Protein AF-A0A2W4N8T4-F1 (afdb_monomer)

Radius of gyration: 16.28 Å; Cα contacts (8 Å, |Δi|>4): 155; chains: 1; bounding box: 36×33×47 Å

Foldseek 3Di:
DVLLVLLLVLFQLVLLLLLLLQLCLVVLHDDPSVLSSVLSSVLSVVLSVVVPDPDPPPPSVVVSLVSQLVSSCVGGVDDSVSSSVSSVVSVVLLVCLCVVWLPVVCVVVVPDPVNCVVDSVSVSVSSVSSCVSSVVSSVVSVVVSVVVVVVVVD

Sequence (154 aa):
MAGWLLTTLLLAIPENFLQLYVALSLQGATVPLRRLAGYASLAAVALKVLRLLPWKFGLHVPFHAALMVVLIRHLTRGPWTFCLIGALVGQLLVAIGEGLVAAPLLQVLRIPLSEALSSPWLNIAFGYVADTFLFLVAGYLWASQRHMKARAGR

Secondary structure (DSSP, 8-state):
-HHHHHHIIIIIHHHHHHHHHHHHHHTT----HHHHHHHHHHHHHHHHHHHHS-PPTTTHHHHHHHHHHHHHHHHH---HHHHHHHHHHHHHHHHHHIIIIIHHHHHHHT--HHHHHHSHHHHHHHHHHHHHHHHHHHHHHHHHHHHHHHHHT-

pLDDT: mean 92.26, std 6.15, range [54.62, 98.31]

Solvent-accessible surface area (backbone atoms only — not comparable to full-atom values): 8109 Å² total; per-residue (Å²): 112,68,52,58,55,48,36,36,66,71,31,36,22,57,52,37,32,49,30,51,50,40,25,32,49,77,70,71,51,87,72,61,65,71,61,48,48,53,52,11,43,51,50,26,53,49,48,53,55,47,65,72,46,98,62,67,91,69,57,51,54,62,54,43,41,54,48,41,20,54,53,44,28,72,73,65,73,53,59,68,69,60,22,43,51,21,29,51,50,27,53,50,48,50,53,48,16,40,60,70,44,30,50,55,48,32,61,76,70,68,50,55,69,71,57,37,71,70,36,42,66,48,37,34,52,43,46,51,57,11,43,49,54,48,53,52,53,42,51,50,52,51,53,53,52,52,55,52,55,65,58,76,77,109

Mean predicted aligned error: 3.85 Å

Structure (mmCIF, N/CA/C/O backbone):
data_AF-A0A2W4N8T4-F1
#
_entry.id   AF-A0A2W4N8T4-F1
#
loop_
_atom_site.group_PDB
_atom_site.id
_atom_site.type_symbol
_atom_site.label_atom_id
_atom_site.label_alt_id
_atom_site.label_comp_id
_atom_site.label_asym_id
_atom_site.label_entity_id
_atom_site.label_seq_id
_atom_site.pdbx_PDB_ins_code
_atom_site.Cartn_x
_atom_site.Cartn_y
_atom_site.Cartn_z
_atom_site.occupancy
_atom_site.B_iso_or_equiv
_atom_site.auth_seq_id
_atom_site.auth_comp_id
_atom_site.auth_asym_id
_atom_site.auth_atom_id
_atom_site.pdbx_PDB_model_num
ATOM 1 N N . MET A 1 1 ? 0.729 7.284 -22.113 1.00 66.19 1 MET A N 1
ATOM 2 C CA . MET A 1 1 ? -0.341 7.557 -21.119 1.00 66.19 1 MET A CA 1
ATOM 3 C C . MET A 1 1 ? -1.057 6.290 -20.645 1.00 66.19 1 MET A C 1
ATOM 5 O O . MET A 1 1 ? -1.214 6.141 -19.442 1.00 66.19 1 MET A O 1
ATOM 9 N N . ALA A 1 2 ? -1.425 5.345 -21.523 1.00 81.69 2 ALA A N 1
ATOM 10 C CA . ALA A 1 2 ? -2.133 4.113 -21.128 1.00 81.69 2 ALA A CA 1
ATOM 11 C C . ALA A 1 2 ? -1.417 3.276 -20.043 1.00 81.69 2 ALA A C 1
ATOM 13 O O . ALA A 1 2 ? -2.037 2.897 -19.054 1.00 81.69 2 ALA A O 1
ATOM 14 N N . GLY A 1 3 ? -0.098 3.069 -20.157 1.00 85.12 3 GLY A N 1
ATOM 15 C CA . GLY A 1 3 ? 0.677 2.334 -19.143 1.00 85.12 3 GLY A CA 1
ATOM 16 C C . GLY A 1 3 ? 0.678 2.985 -17.753 1.00 85.12 3 GLY A C 1
ATOM 17 O O . GLY A 1 3 ? 0.747 2.304 -16.733 1.00 85.12 3 GLY A O 1
ATOM 18 N N . TRP A 1 4 ? 0.532 4.310 -17.692 1.00 82.19 4 TRP A N 1
ATOM 19 C CA . TRP A 1 4 ? 0.462 5.037 -16.426 1.00 82.19 4 TRP A CA 1
ATOM 20 C C . TRP A 1 4 ? -0.847 4.741 -15.694 1.00 82.19 4 TRP A C 1
ATOM 22 O O . TRP A 1 4 ? -0.824 4.406 -14.515 1.00 82.19 4 TRP A O 1
ATOM 32 N N . LEU A 1 5 ? -1.975 4.783 -16.408 1.00 87.31 5 LEU A N 1
ATOM 33 C CA . LEU A 1 5 ? -3.279 4.407 -15.857 1.00 87.31 5 LEU A CA 1
ATOM 34 C C . LEU A 1 5 ? -3.289 2.942 -15.415 1.00 87.31 5 LEU A C 1
ATOM 36 O O . LEU A 1 5 ? -3.734 2.646 -14.310 1.00 87.31 5 LEU A O 1
ATOM 40 N N . LEU A 1 6 ? -2.729 2.051 -16.236 1.00 90.81 6 LEU A N 1
ATOM 41 C CA . LEU A 1 6 ? -2.648 0.622 -15.945 1.00 90.81 6 LEU A CA 1
ATOM 42 C C . LEU A 1 6 ? -1.896 0.347 -14.632 1.00 90.81 6 LEU A C 1
ATOM 44 O O . LEU A 1 6 ? -2.436 -0.298 -13.740 1.00 90.81 6 LEU A O 1
ATOM 48 N N . THR A 1 7 ? -0.682 0.887 -14.477 1.00 90.56 7 THR A N 1
ATOM 49 C CA . THR A 1 7 ? 0.113 0.702 -13.245 1.00 90.56 7 THR A CA 1
ATOM 50 C C . THR A 1 7 ? -0.534 1.348 -12.024 1.00 90.56 7 THR A C 1
ATOM 52 O O . THR A 1 7 ? -0.346 0.885 -10.905 1.00 90.56 7 THR A O 1
ATOM 55 N N . THR A 1 8 ? -1.296 2.428 -12.199 1.00 88.31 8 THR A N 1
ATOM 56 C CA . THR A 1 8 ? -2.042 3.019 -11.085 1.00 88.31 8 THR A CA 1
ATOM 57 C C . THR A 1 8 ? -3.164 2.089 -10.640 1.00 88.31 8 THR A C 1
ATOM 59 O O . THR A 1 8 ? -3.241 1.753 -9.463 1.00 88.31 8 THR A O 1
ATOM 62 N N . LEU A 1 9 ? -3.999 1.640 -11.577 1.00 91.00 9 LEU A N 1
ATOM 63 C CA . LEU A 1 9 ? -5.178 0.828 -11.277 1.00 91.00 9 LEU A CA 1
ATOM 64 C C . LEU A 1 9 ? -4.820 -0.571 -10.771 1.00 91.00 9 LEU A C 1
ATOM 66 O O . LEU A 1 9 ? -5.445 -1.051 -9.831 1.00 91.00 9 LEU A O 1
ATOM 70 N N . LEU A 1 10 ? -3.830 -1.212 -11.395 1.00 94.56 10 LEU A N 1
ATOM 71 C CA . LEU A 1 10 ? -3.505 -2.617 -11.147 1.00 94.56 10 LEU A CA 1
ATOM 72 C C . LEU A 1 10 ? -2.387 -2.831 -10.130 1.00 94.56 10 LEU A C 1
ATOM 74 O O . LEU A 1 10 ? -2.222 -3.950 -9.683 1.00 94.56 10 LEU A O 1
ATOM 78 N N . LEU A 1 11 ? -1.624 -1.804 -9.756 1.00 94.56 11 LEU A N 1
ATOM 79 C CA . LEU A 1 11 ? -0.559 -1.956 -8.761 1.00 94.56 11 LEU A CA 1
ATOM 80 C C . LEU A 1 11 ? -0.704 -0.940 -7.633 1.00 94.56 11 LEU A C 1
ATOM 82 O O . LEU A 1 11 ? -0.922 -1.316 -6.487 1.00 94.56 11 LEU A O 1
ATOM 86 N N . ALA A 1 12 ? -0.685 0.356 -7.954 1.00 94.88 12 ALA A N 1
ATOM 87 C CA . ALA A 1 12 ? -0.650 1.378 -6.912 1.00 94.88 12 ALA A CA 1
ATOM 88 C C . ALA A 1 12 ? -1.900 1.360 -6.014 1.00 94.88 12 ALA A C 1
ATOM 90 O O . ALA A 1 12 ? -1.771 1.536 -4.807 1.00 94.88 12 ALA A O 1
ATOM 91 N N . ILE A 1 13 ? -3.103 1.151 -6.565 1.00 96.62 13 ILE A N 1
ATOM 92 C CA . ILE A 1 13 ? -4.329 1.064 -5.752 1.00 96.62 13 ILE A CA 1
ATOM 93 C C . ILE A 1 13 ? -4.309 -0.171 -4.830 1.00 96.62 13 ILE A C 1
ATOM 95 O O . ILE A 1 13 ? -4.497 0.025 -3.626 1.00 96.62 13 ILE A O 1
ATOM 99 N N . PRO A 1 14 ? -4.080 -1.407 -5.325 1.00 96.50 14 PRO A N 1
ATOM 100 C CA . PRO A 1 14 ? -3.926 -2.585 -4.466 1.00 96.50 14 PRO A CA 1
ATOM 101 C C . PRO A 1 14 ? -2.870 -2.424 -3.368 1.00 96.50 14 PRO A C 1
ATOM 103 O O . PRO A 1 14 ? -3.166 -2.681 -2.201 1.00 96.50 14 PRO A O 1
ATOM 106 N N . GLU A 1 15 ? -1.682 -1.930 -3.709 1.00 96.38 15 GLU A N 1
ATOM 107 C CA . GLU A 1 15 ? -0.583 -1.738 -2.759 1.00 96.38 15 GLU A CA 1
ATOM 108 C C . GLU A 1 15 ? -0.978 -0.747 -1.649 1.00 96.38 15 GLU A C 1
ATOM 110 O O . GLU A 1 15 ? -0.884 -1.047 -0.456 1.00 96.38 15 GLU A O 1
ATOM 115 N N . ASN A 1 16 ? -1.535 0.412 -2.022 1.00 97.31 16 ASN A N 1
ATOM 116 C CA . ASN A 1 16 ? -2.018 1.409 -1.061 1.00 97.31 16 ASN A CA 1
ATOM 117 C C . ASN A 1 16 ? -3.161 0.878 -0.189 1.00 97.31 16 ASN A C 1
ATOM 119 O O . ASN A 1 16 ? -3.260 1.219 0.994 1.00 97.31 16 ASN A O 1
ATOM 123 N N . PHE A 1 17 ? -4.027 0.037 -0.755 1.00 97.81 17 PHE A N 1
ATOM 124 C CA . PHE A 1 17 ? -5.093 -0.619 -0.010 1.00 97.81 17 PHE A CA 1
ATOM 125 C C . PHE A 1 17 ? -4.518 -1.537 1.067 1.00 97.81 17 PHE A C 1
ATOM 127 O O . PHE A 1 17 ? -4.952 -1.457 2.217 1.00 97.81 17 PHE A O 1
ATOM 134 N N . LEU A 1 18 ? -3.525 -2.362 0.724 1.00 96.81 18 LEU A N 1
ATOM 135 C CA . LEU A 1 18 ? -2.853 -3.254 1.669 1.00 96.81 18 LEU A CA 1
ATOM 136 C C . LEU A 1 18 ? -2.109 -2.476 2.756 1.00 96.81 18 LEU A C 1
ATOM 138 O O . LEU A 1 18 ? -2.256 -2.799 3.935 1.00 96.81 18 LEU A O 1
ATOM 142 N N . GLN A 1 19 ? -1.383 -1.416 2.393 1.00 96.81 19 GLN A N 1
ATOM 143 C CA . GLN A 1 19 ? -0.697 -0.555 3.360 1.00 96.81 19 GLN A CA 1
ATOM 144 C C . GLN A 1 19 ? -1.676 0.045 4.379 1.00 96.81 19 GLN A C 1
ATOM 146 O O . GLN A 1 19 ? -1.471 -0.078 5.590 1.00 96.81 19 GLN A O 1
ATOM 151 N N . LEU A 1 20 ? -2.770 0.658 3.907 1.00 97.38 20 LEU A N 1
ATOM 152 C CA . LEU A 1 20 ? -3.796 1.215 4.791 1.00 97.38 20 LEU A CA 1
ATOM 153 C C . LEU A 1 20 ? -4.457 0.117 5.631 1.00 97.38 20 LEU A C 1
ATOM 155 O O . LEU A 1 20 ? -4.679 0.308 6.825 1.00 97.38 20 LEU A O 1
ATOM 159 N N . TYR A 1 21 ? -4.750 -1.039 5.034 1.00 96.94 21 TYR A N 1
ATOM 160 C CA . TYR A 1 21 ? -5.346 -2.170 5.736 1.00 96.94 21 TYR A CA 1
ATOM 161 C C . TYR A 1 21 ? -4.470 -2.650 6.901 1.00 96.94 21 TYR A C 1
ATOM 163 O O . TYR A 1 21 ? -4.965 -2.821 8.019 1.00 96.94 21 TYR A O 1
ATOM 171 N N . VAL A 1 22 ? -3.169 -2.829 6.666 1.00 96.00 22 VAL A N 1
ATOM 172 C CA . VAL A 1 22 ? -2.203 -3.218 7.701 1.00 96.00 22 VAL A CA 1
ATOM 173 C C . VAL A 1 22 ? -2.113 -2.143 8.782 1.00 96.00 22 VAL A C 1
ATOM 175 O O . VAL A 1 22 ? -2.229 -2.461 9.966 1.00 96.00 22 VAL A O 1
ATOM 178 N N . ALA A 1 23 ? -1.992 -0.871 8.401 1.00 95.69 23 ALA A N 1
ATOM 179 C CA . ALA A 1 23 ? -1.897 0.238 9.348 1.00 95.69 23 ALA A CA 1
ATOM 180 C C . ALA A 1 23 ? -3.126 0.352 10.268 1.00 95.69 23 ALA A C 1
ATOM 182 O O . ALA A 1 23 ? -2.986 0.604 11.469 1.00 95.69 23 ALA A O 1
ATOM 183 N N . LEU A 1 24 ? -4.328 0.151 9.720 1.00 94.75 24 LEU A N 1
ATOM 184 C CA . LEU A 1 24 ? -5.572 0.086 10.489 1.00 94.75 24 LEU A CA 1
ATOM 185 C C . LEU A 1 24 ? -5.605 -1.148 11.390 1.00 94.75 24 LEU A C 1
ATOM 187 O O . LEU A 1 24 ? -6.012 -1.062 12.550 1.00 94.75 24 LEU A O 1
ATOM 191 N N . SER A 1 25 ? -5.134 -2.283 10.873 1.00 94.12 25 SER A N 1
ATOM 192 C CA . SER A 1 25 ? -5.164 -3.547 11.599 1.00 94.12 25 SER A CA 1
ATOM 193 C C . SER A 1 25 ? -4.257 -3.543 12.828 1.00 94.12 25 SER A C 1
ATOM 195 O O . SER A 1 25 ? -4.652 -4.056 13.876 1.00 94.12 25 SER A O 1
ATOM 197 N N . LEU A 1 26 ? -3.091 -2.899 12.734 1.00 91.69 26 LEU A N 1
ATOM 198 C CA . LEU A 1 26 ? -2.176 -2.682 13.861 1.00 91.69 26 LEU A CA 1
ATOM 199 C C . LEU A 1 26 ? -2.791 -1.813 14.965 1.00 91.69 26 LEU A C 1
ATOM 201 O O . LEU A 1 26 ? -2.457 -1.969 16.133 1.00 91.69 26 LEU A O 1
ATOM 205 N N . GLN A 1 27 ? -3.716 -0.922 14.605 1.00 92.25 27 GLN A N 1
ATOM 206 C CA . GLN A 1 27 ? -4.457 -0.087 15.554 1.00 92.25 27 GLN A CA 1
ATOM 207 C C . GLN A 1 27 ? -5.730 -0.770 16.078 1.00 92.25 27 GLN A C 1
ATOM 209 O O . GLN A 1 27 ? -6.482 -0.160 16.834 1.00 92.25 27 GLN A O 1
ATOM 214 N N . GLY A 1 28 ? -6.024 -2.004 15.647 1.00 91.44 28 GLY A N 1
ATOM 215 C CA . GLY A 1 28 ? -7.284 -2.686 15.959 1.00 91.44 28 GLY A CA 1
ATOM 216 C C . GLY A 1 28 ? -8.521 -2.001 15.363 1.00 91.44 28 GLY A C 1
ATOM 217 O O . GLY A 1 28 ? -9.647 -2.310 15.756 1.00 91.44 28 GLY A O 1
ATOM 218 N N . ALA A 1 29 ? -8.334 -1.071 14.423 1.00 92.44 29 ALA A N 1
ATOM 219 C CA . ALA A 1 29 ? -9.414 -0.312 13.816 1.00 92.44 29 ALA A CA 1
ATOM 220 C C . ALA A 1 29 ? -10.019 -1.081 12.638 1.00 92.44 29 ALA A C 1
ATOM 222 O O . ALA A 1 29 ? -9.310 -1.616 11.787 1.00 92.44 29 ALA A O 1
ATOM 223 N N . THR A 1 30 ? -11.348 -1.083 12.548 1.00 92.56 30 THR A N 1
ATOM 224 C CA . THR A 1 30 ? -12.067 -1.647 11.401 1.00 92.56 30 THR A CA 1
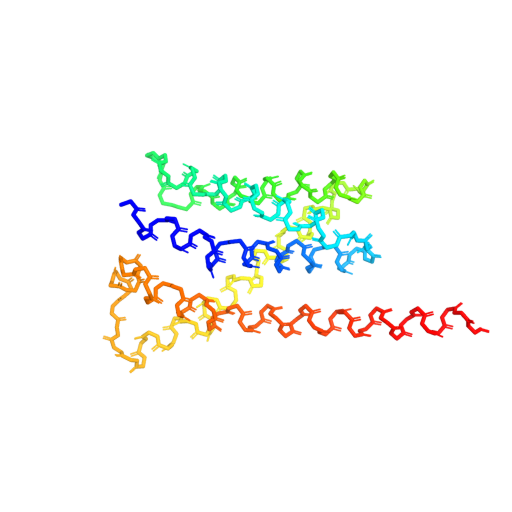ATOM 225 C C . THR A 1 30 ? -12.800 -0.557 10.643 1.00 92.56 30 THR A C 1
ATOM 227 O O . THR A 1 30 ? -13.587 0.188 11.224 1.00 92.56 30 THR A O 1
ATOM 230 N N . VAL A 1 31 ? -12.573 -0.491 9.333 1.00 93.94 31 VAL A N 1
ATOM 231 C CA . VAL A 1 31 ? -13.200 0.477 8.427 1.00 93.94 31 VAL A CA 1
ATOM 232 C C . VAL A 1 31 ? -13.917 -0.290 7.311 1.00 93.94 31 VAL A C 1
ATOM 234 O O . VAL A 1 31 ? -13.394 -1.308 6.853 1.00 93.94 31 VAL A O 1
ATOM 237 N N . PRO A 1 32 ? -15.089 0.170 6.832 1.00 96.19 32 PRO A N 1
ATOM 238 C CA . PRO A 1 32 ? -15.740 -0.435 5.673 1.00 96.19 32 PRO A CA 1
ATOM 239 C C . PRO A 1 32 ? -14.813 -0.470 4.449 1.00 96.19 32 PRO A C 1
ATOM 241 O O . PRO A 1 32 ? -14.250 0.559 4.069 1.00 96.19 32 PRO A O 1
ATOM 244 N N . LEU A 1 33 ? -14.714 -1.627 3.783 1.00 95.00 33 LEU A N 1
ATOM 245 C CA . LEU A 1 33 ? -13.786 -1.839 2.659 1.00 95.00 33 LEU A CA 1
ATOM 246 C C . LEU A 1 33 ? -13.984 -0.833 1.516 1.00 95.00 33 LEU A C 1
ATOM 248 O O . LEU A 1 33 ? -13.014 -0.397 0.909 1.00 95.00 33 LEU A O 1
ATOM 252 N N . ARG A 1 34 ? -15.227 -0.399 1.265 1.00 96.25 34 ARG A N 1
ATOM 253 C CA . ARG A 1 34 ? -15.533 0.636 0.260 1.00 96.25 34 ARG A CA 1
ATOM 254 C C . ARG A 1 34 ? -14.842 1.964 0.568 1.00 96.25 34 ARG A C 1
ATOM 256 O O . ARG A 1 34 ? -14.288 2.599 -0.322 1.00 96.25 34 ARG A O 1
ATOM 263 N N . ARG A 1 35 ? -14.857 2.373 1.840 1.00 97.12 35 ARG A N 1
ATOM 264 C CA . ARG A 1 35 ? -14.213 3.610 2.289 1.00 97.12 35 ARG A CA 1
ATOM 265 C C . ARG A 1 35 ? -12.694 3.474 2.202 1.00 97.12 35 ARG A C 1
ATOM 267 O O . ARG A 1 35 ? -12.040 4.387 1.713 1.00 97.12 35 ARG A O 1
ATOM 274 N N . LEU A 1 36 ? -12.156 2.320 2.602 1.00 96.94 36 LEU A N 1
ATOM 275 C CA . LEU A 1 36 ? -10.732 2.002 2.476 1.00 96.94 36 LEU A CA 1
ATOM 276 C C . LEU A 1 36 ? -10.254 2.064 1.015 1.00 96.94 36 LEU A C 1
ATOM 278 O O . LEU A 1 36 ? -9.266 2.733 0.732 1.00 96.94 36 LEU A O 1
ATOM 282 N N . ALA A 1 37 ? -10.995 1.453 0.087 1.00 97.31 37 ALA A N 1
ATOM 283 C CA . ALA A 1 37 ? -10.701 1.486 -1.345 1.00 97.31 37 ALA A CA 1
ATOM 284 C C . ALA A 1 37 ? -10.713 2.910 -1.923 1.00 97.31 37 ALA A C 1
ATOM 286 O O . ALA A 1 37 ? -9.849 3.251 -2.730 1.00 97.31 37 ALA A O 1
ATOM 287 N N . GLY A 1 38 ? -11.637 3.766 -1.473 1.00 98.00 38 GLY A N 1
ATOM 288 C CA . GLY A 1 38 ? -11.663 5.179 -1.863 1.00 98.00 38 GLY A CA 1
ATOM 289 C C . GLY A 1 38 ? -10.393 5.931 -1.448 1.00 98.00 38 GLY A C 1
ATOM 290 O O . GLY A 1 38 ? -9.787 6.617 -2.269 1.00 98.00 38 GLY A O 1
ATOM 291 N N . TYR A 1 39 ? -9.940 5.755 -0.203 1.00 97.94 39 TYR A N 1
ATOM 292 C CA . TYR A 1 39 ? -8.699 6.381 0.273 1.00 97.94 39 TYR A CA 1
ATOM 293 C C . TYR A 1 39 ? -7.443 5.791 -0.366 1.00 97.94 39 TYR A C 1
ATOM 295 O O . TYR A 1 39 ? -6.533 6.547 -0.694 1.00 97.94 39 TYR A O 1
ATOM 303 N N . ALA A 1 40 ? -7.410 4.479 -0.601 1.00 97.75 40 ALA A N 1
ATOM 304 C CA . ALA A 1 40 ? -6.325 3.834 -1.336 1.00 97.75 40 ALA A CA 1
ATOM 305 C C . ALA A 1 40 ? -6.210 4.386 -2.764 1.00 97.75 40 ALA A C 1
ATOM 307 O O . ALA A 1 40 ? -5.115 4.682 -3.235 1.00 97.75 40 ALA A O 1
ATOM 308 N N . SER A 1 41 ? -7.352 4.606 -3.424 1.00 97.56 41 SER A N 1
ATOM 309 C CA . SER A 1 41 ? -7.407 5.218 -4.755 1.00 97.56 41 SER A CA 1
ATOM 310 C C . SER A 1 41 ? -6.875 6.650 -4.744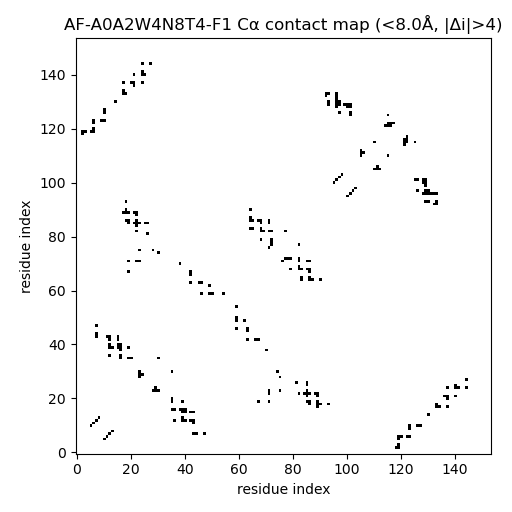 1.00 97.56 41 SER A C 1
ATOM 312 O O . SER A 1 41 ? -6.065 7.017 -5.594 1.00 97.56 41 SER A O 1
ATOM 314 N N . LEU A 1 42 ? -7.279 7.446 -3.750 1.00 97.12 42 LEU A N 1
ATOM 315 C CA . LEU A 1 42 ? -6.780 8.808 -3.567 1.00 97.12 42 LEU A CA 1
ATOM 316 C C . LEU A 1 42 ? -5.259 8.834 -3.341 1.00 97.12 42 LEU A C 1
ATOM 318 O O . LEU A 1 42 ? -4.567 9.625 -3.981 1.00 97.12 42 LEU A O 1
ATOM 322 N N . ALA A 1 43 ? -4.741 7.959 -2.474 1.00 96.69 43 ALA A N 1
ATOM 323 C CA . ALA A 1 43 ? -3.310 7.842 -2.198 1.00 96.69 43 ALA A CA 1
ATOM 324 C C . ALA A 1 43 ? -2.515 7.454 -3.454 1.00 96.69 43 ALA A C 1
ATOM 326 O O . ALA A 1 43 ? -1.527 8.111 -3.783 1.00 96.69 43 ALA A O 1
ATOM 327 N N . ALA A 1 44 ? -2.999 6.466 -4.212 1.00 96.00 44 ALA A N 1
ATOM 328 C CA . ALA A 1 44 ? -2.373 6.016 -5.451 1.00 96.00 44 ALA A CA 1
ATOM 329 C C . ALA A 1 44 ? -2.293 7.131 -6.507 1.00 96.00 44 ALA A C 1
ATOM 331 O O . ALA A 1 44 ? -1.241 7.337 -7.118 1.00 96.00 44 ALA A O 1
ATOM 332 N N . VAL A 1 45 ? -3.380 7.884 -6.703 1.00 94.38 45 VAL A N 1
ATOM 333 C CA . VAL A 1 45 ? -3.400 9.024 -7.634 1.00 94.38 45 VAL A CA 1
ATOM 334 C C . VAL A 1 45 ? -2.445 10.120 -7.163 1.00 94.38 45 VAL A C 1
ATOM 336 O O . VAL A 1 45 ? -1.633 10.602 -7.954 1.00 94.38 45 VAL A O 1
ATOM 339 N N . ALA A 1 46 ? -2.484 10.480 -5.878 1.00 94.19 46 ALA A N 1
ATOM 340 C CA . ALA A 1 46 ? -1.608 11.502 -5.313 1.00 94.19 46 ALA A CA 1
ATOM 341 C C . ALA A 1 46 ? -0.124 11.127 -5.445 1.00 94.19 46 ALA A C 1
ATOM 343 O O . ALA A 1 46 ? 0.674 11.948 -5.894 1.00 94.19 46 ALA A O 1
ATOM 344 N N . LEU A 1 47 ? 0.247 9.879 -5.143 1.00 91.56 47 LEU A N 1
ATOM 345 C CA . LEU A 1 47 ? 1.611 9.374 -5.317 1.00 91.56 47 LEU A CA 1
ATOM 346 C C . LEU A 1 47 ? 2.086 9.520 -6.763 1.00 91.56 47 LEU A C 1
ATOM 348 O O . LEU A 1 47 ? 3.223 9.919 -7.020 1.00 91.56 47 LEU A O 1
ATOM 352 N N . LYS A 1 48 ? 1.218 9.212 -7.725 1.00 88.50 48 LYS A N 1
ATOM 353 C CA . LYS A 1 48 ? 1.570 9.321 -9.137 1.00 88.50 48 LYS A CA 1
ATOM 354 C C . LYS A 1 48 ? 1.719 10.773 -9.581 1.00 88.50 48 LYS A C 1
ATOM 356 O O . LYS A 1 48 ? 2.649 11.057 -10.328 1.00 88.50 48 LYS A O 1
ATOM 361 N N . VAL A 1 49 ? 0.880 11.684 -9.087 1.00 90.31 49 VAL A N 1
ATOM 362 C CA . VAL A 1 49 ? 1.052 13.132 -9.301 1.00 90.31 49 VAL A CA 1
ATOM 363 C C . VAL A 1 49 ? 2.377 13.610 -8.702 1.00 90.31 49 VAL A C 1
ATOM 365 O O . VAL A 1 49 ? 3.134 14.294 -9.384 1.00 90.31 49 VAL A O 1
ATOM 368 N N . LEU A 1 50 ? 2.716 13.184 -7.481 1.00 88.81 50 LEU A N 1
ATOM 369 C CA . LEU A 1 50 ? 3.995 13.513 -6.842 1.00 88.81 50 LEU A CA 1
ATOM 370 C C . LEU A 1 50 ? 5.200 13.019 -7.655 1.00 88.81 50 LEU A C 1
ATOM 372 O O . LEU A 1 50 ? 6.221 13.697 -7.702 1.00 88.81 50 LEU A O 1
ATOM 376 N N . ARG A 1 51 ? 5.088 11.866 -8.325 1.00 86.31 51 ARG A N 1
ATOM 377 C CA . ARG A 1 51 ? 6.138 11.340 -9.217 1.00 86.31 51 ARG A CA 1
ATOM 378 C C . ARG A 1 51 ? 6.300 12.129 -10.522 1.00 86.31 51 ARG A C 1
ATOM 380 O O . ARG A 1 51 ? 7.339 11.989 -11.156 1.00 86.31 51 ARG A O 1
ATOM 387 N N . LEU A 1 52 ? 5.307 12.920 -10.938 1.00 85.38 52 LEU A N 1
ATOM 388 C CA . LEU A 1 52 ? 5.413 13.793 -12.117 1.00 85.38 52 LEU A CA 1
ATOM 389 C C . LEU A 1 52 ? 6.130 15.112 -11.808 1.00 85.38 52 LEU A C 1
ATOM 391 O O . LEU A 1 52 ? 6.541 15.814 -12.731 1.00 85.38 52 LEU A O 1
ATOM 395 N N . LEU A 1 53 ? 6.271 15.466 -10.529 1.00 86.44 53 LEU A N 1
ATOM 396 C CA . LEU A 1 53 ? 6.987 16.671 -10.135 1.00 86.44 53 LEU A CA 1
ATOM 397 C C . LEU A 1 53 ? 8.493 16.490 -10.393 1.00 86.44 53 LEU A C 1
ATOM 399 O O . LEU A 1 53 ? 9.025 15.407 -10.140 1.00 86.44 53 LEU A O 1
ATOM 403 N N . PRO A 1 54 ? 9.207 17.539 -10.845 1.00 81.81 54 PRO A N 1
ATOM 404 C CA . PRO A 1 54 ? 10.641 17.495 -11.157 1.00 81.81 54 PRO A CA 1
ATOM 405 C C . PRO A 1 54 ? 11.507 17.512 -9.882 1.00 81.81 54 PRO A C 1
ATOM 407 O O . PRO A 1 54 ? 12.477 18.258 -9.759 1.00 81.81 54 PRO A O 1
ATOM 410 N N . TRP A 1 55 ? 11.114 16.740 -8.876 1.00 79.38 55 TRP A N 1
ATOM 411 C CA . TRP A 1 55 ? 11.783 16.649 -7.587 1.00 79.38 55 TRP A CA 1
ATOM 412 C C . TRP A 1 55 ? 12.864 15.568 -7.630 1.00 79.38 55 TRP A C 1
ATOM 414 O O . TRP A 1 55 ? 12.749 14.582 -8.357 1.00 79.38 55 TRP A O 1
ATOM 424 N N . LYS A 1 56 ? 13.929 15.744 -6.836 1.00 72.06 56 LYS A N 1
ATOM 425 C CA . LYS A 1 56 ? 15.008 14.751 -6.718 1.00 72.06 56 LYS A CA 1
ATOM 426 C C . LYS A 1 56 ? 14.429 13.368 -6.388 1.00 72.06 56 LYS A C 1
ATOM 428 O O . LYS A 1 56 ? 13.467 13.259 -5.619 1.00 72.06 56 LYS A O 1
ATOM 433 N N . PHE A 1 57 ? 15.037 12.326 -6.964 1.00 72.19 57 PHE A N 1
ATOM 434 C CA . PHE A 1 57 ? 14.644 10.931 -6.755 1.00 72.19 57 PHE A CA 1
ATOM 435 C C . PHE A 1 57 ? 14.429 10.643 -5.261 1.00 72.19 57 PHE A C 1
ATOM 437 O O . PHE A 1 57 ? 15.278 10.956 -4.431 1.00 72.19 57 PHE A O 1
ATOM 444 N N . GLY A 1 58 ? 13.270 10.071 -4.929 1.00 77.88 58 GLY A N 1
ATOM 445 C CA . GLY A 1 58 ? 12.929 9.643 -3.570 1.00 77.88 58 GLY A CA 1
ATOM 446 C C . GLY A 1 58 ? 12.118 10.634 -2.730 1.00 77.88 58 GLY A C 1
ATOM 447 O O . GLY A 1 58 ? 11.501 10.200 -1.763 1.00 77.88 58 GLY A O 1
ATOM 448 N N . LEU A 1 59 ? 12.001 11.918 -3.103 1.00 86.94 59 LEU A N 1
ATOM 449 C CA . LEU A 1 59 ? 11.205 12.877 -2.311 1.00 86.94 59 LEU A CA 1
ATOM 450 C C . LEU A 1 59 ? 9.711 12.532 -2.253 1.00 86.94 59 LEU A C 1
ATOM 452 O O . LEU A 1 59 ? 9.046 12.853 -1.277 1.00 86.94 59 LEU A O 1
ATOM 456 N N . HIS A 1 60 ? 9.173 11.822 -3.241 1.00 89.31 60 HIS A N 1
ATOM 457 C CA . HIS A 1 60 ? 7.781 11.372 -3.205 1.00 89.31 60 HIS A CA 1
ATOM 458 C C . HIS A 1 60 ? 7.488 10.406 -2.040 1.00 89.31 60 HIS A C 1
ATOM 460 O O . HIS A 1 60 ? 6.340 10.328 -1.612 1.00 89.31 60 HIS A O 1
ATOM 466 N N . VAL A 1 61 ? 8.495 9.709 -1.494 1.00 90.69 61 VAL A N 1
ATOM 467 C CA . VAL A 1 61 ? 8.332 8.762 -0.377 1.00 90.69 61 VAL A CA 1
ATOM 468 C C . VAL A 1 61 ? 7.908 9.459 0.926 1.00 90.69 61 VAL A C 1
ATOM 470 O O . VAL A 1 61 ? 6.866 9.080 1.466 1.00 90.69 61 VAL A O 1
ATOM 473 N N . PRO A 1 62 ? 8.615 10.489 1.444 1.00 92.69 62 PRO A N 1
ATOM 474 C CA . PRO A 1 62 ? 8.180 11.194 2.650 1.00 92.69 62 PRO A CA 1
ATOM 475 C C . PRO A 1 62 ? 6.840 11.919 2.471 1.00 92.69 62 PRO A C 1
ATOM 477 O O . PRO A 1 62 ? 6.029 11.912 3.396 1.00 92.69 62 PRO A O 1
ATOM 480 N N . PHE A 1 63 ? 6.549 12.480 1.291 1.00 93.75 63 PHE A N 1
ATOM 481 C CA . PHE A 1 63 ? 5.229 13.069 1.022 1.00 93.75 63 PHE A CA 1
ATOM 482 C C . PHE A 1 63 ? 4.118 12.018 1.030 1.00 93.75 63 PHE A C 1
ATOM 484 O O . PHE A 1 63 ? 3.049 12.258 1.590 1.00 93.75 63 PHE A O 1
ATOM 491 N N . HIS A 1 64 ? 4.375 10.840 0.462 1.00 94.44 64 HIS A N 1
ATOM 492 C CA . HIS A 1 64 ? 3.437 9.727 0.514 1.00 94.44 64 HIS A CA 1
ATOM 493 C C . HIS A 1 64 ? 3.208 9.241 1.945 1.00 94.44 64 HIS A C 1
ATOM 495 O O . HIS A 1 64 ? 2.066 9.049 2.353 1.00 94.44 64 HIS A O 1
ATOM 501 N N . ALA A 1 65 ? 4.275 9.112 2.738 1.00 95.56 65 ALA A N 1
ATOM 502 C CA . ALA A 1 65 ? 4.162 8.763 4.149 1.00 95.56 65 ALA A CA 1
ATOM 503 C C . ALA A 1 65 ? 3.308 9.793 4.904 1.00 95.56 65 ALA A C 1
ATOM 505 O O . ALA A 1 65 ? 2.364 9.408 5.588 1.00 95.56 65 ALA A O 1
ATOM 506 N N . ALA A 1 66 ? 3.568 11.093 4.721 1.00 97.00 66 ALA A N 1
ATOM 507 C CA . ALA A 1 66 ? 2.777 12.163 5.329 1.00 97.00 66 ALA A CA 1
ATOM 508 C C . ALA A 1 66 ? 1.297 12.105 4.911 1.00 97.00 66 ALA A C 1
ATOM 510 O O . ALA A 1 66 ? 0.414 12.215 5.764 1.00 97.00 66 ALA A O 1
ATOM 511 N N . LEU A 1 67 ? 1.018 11.865 3.625 1.00 97.56 67 LEU A N 1
ATOM 512 C CA . LEU A 1 67 ? -0.342 11.657 3.133 1.00 97.56 67 LEU A CA 1
ATOM 513 C C . LEU A 1 67 ? -1.004 10.468 3.838 1.00 97.56 67 LEU A C 1
ATOM 515 O O . LEU A 1 67 ? -2.101 10.618 4.374 1.00 97.56 67 LEU A O 1
ATOM 519 N N . MET A 1 68 ? -0.329 9.319 3.913 1.00 98.06 68 MET A N 1
ATOM 520 C CA . MET A 1 68 ? -0.842 8.134 4.601 1.00 98.06 68 MET A CA 1
ATOM 521 C C .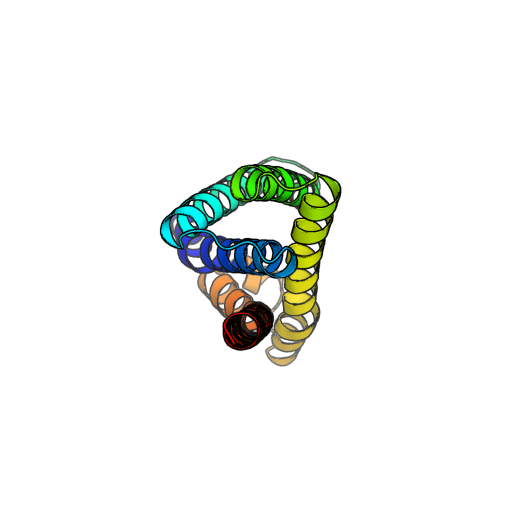 MET A 1 68 ? -1.163 8.415 6.072 1.00 98.06 68 MET A C 1
ATOM 523 O O . MET A 1 68 ? -2.228 8.005 6.535 1.00 98.06 68 MET A O 1
ATOM 527 N N . VAL A 1 69 ? -0.329 9.177 6.795 1.00 98.31 69 VAL A N 1
ATOM 528 C CA . VAL A 1 69 ? -0.634 9.592 8.180 1.00 98.31 69 VAL A CA 1
ATOM 529 C C . VAL A 1 69 ? -1.964 10.343 8.248 1.00 98.31 69 VAL A C 1
ATOM 531 O O . VAL A 1 69 ? -2.805 10.023 9.092 1.00 98.31 69 VAL A O 1
ATOM 534 N N . VAL A 1 70 ? -2.178 11.316 7.358 1.00 98.31 70 VAL A N 1
ATOM 535 C CA . VAL A 1 70 ? -3.419 12.108 7.311 1.00 98.31 70 VAL A CA 1
ATOM 536 C C . VAL A 1 70 ? -4.626 11.221 6.996 1.00 98.31 70 VAL A C 1
ATOM 538 O O . VAL A 1 70 ? -5.659 11.333 7.664 1.00 98.31 70 VAL A O 1
ATOM 541 N N . LEU A 1 71 ? -4.503 10.308 6.028 1.00 98.06 71 LEU A N 1
ATOM 542 C CA . LEU A 1 71 ? -5.588 9.396 5.657 1.00 98.06 71 LEU A CA 1
ATOM 543 C C . LEU A 1 71 ? -5.948 8.449 6.806 1.00 98.06 71 LEU A C 1
ATOM 545 O O . LEU A 1 71 ? -7.126 8.315 7.148 1.00 98.06 71 LEU A O 1
ATOM 549 N N . ILE A 1 72 ? -4.947 7.843 7.447 1.00 97.94 72 ILE A N 1
ATOM 550 C CA . ILE A 1 72 ? -5.136 6.960 8.603 1.00 97.94 72 ILE A CA 1
ATOM 551 C C . ILE A 1 72 ? -5.796 7.732 9.749 1.00 97.94 72 ILE A C 1
ATOM 553 O O . ILE A 1 72 ? -6.800 7.269 10.290 1.00 97.94 72 ILE A O 1
ATOM 557 N N . ARG A 1 73 ? -5.309 8.938 10.069 1.00 97.81 73 ARG A N 1
ATOM 558 C CA . ARG A 1 73 ? -5.890 9.805 11.107 1.00 97.81 73 ARG A CA 1
ATOM 559 C C . ARG A 1 73 ? -7.354 10.118 10.826 1.00 97.81 73 ARG A C 1
ATOM 561 O O . ARG A 1 73 ? -8.172 10.082 11.743 1.00 97.81 73 ARG A O 1
ATOM 568 N N . HIS A 1 74 ? -7.701 10.402 9.575 1.00 97.62 74 HIS A N 1
ATOM 569 C CA . HIS A 1 74 ? -9.082 10.675 9.189 1.00 97.62 74 HIS A CA 1
ATOM 570 C C . HIS A 1 74 ? -9.982 9.427 9.277 1.00 97.62 74 HIS A C 1
ATOM 572 O O . HIS A 1 74 ? -11.176 9.525 9.581 1.00 97.62 74 HIS A O 1
ATOM 578 N N . LEU A 1 75 ? -9.419 8.245 9.027 1.00 96.75 75 LEU A N 1
ATOM 579 C CA . LEU A 1 75 ? -10.123 6.969 9.118 1.00 96.75 75 LEU A CA 1
ATOM 580 C C . LEU A 1 75 ? -10.350 6.512 10.562 1.00 96.75 75 LEU A C 1
ATOM 582 O O . LEU A 1 75 ? -11.453 6.063 10.874 1.00 96.75 75 LEU A O 1
ATOM 586 N N . THR A 1 76 ? -9.345 6.632 11.432 1.00 95.81 76 THR A N 1
ATOM 587 C CA . THR A 1 76 ? -9.393 6.088 12.801 1.00 95.81 76 THR A CA 1
ATOM 588 C C . THR A 1 76 ? -9.757 7.115 13.860 1.00 95.81 76 THR A C 1
ATOM 590 O O . THR A 1 76 ? -10.219 6.736 14.931 1.00 95.81 76 THR A O 1
ATOM 593 N N . ARG A 1 77 ? -9.515 8.409 13.607 1.00 95.38 77 ARG A N 1
ATOM 594 C CA . ARG A 1 77 ? -9.483 9.452 14.647 1.00 95.38 77 ARG A CA 1
ATOM 595 C C . ARG A 1 77 ? -8.582 9.071 15.838 1.00 95.38 77 ARG A C 1
ATOM 597 O O . ARG A 1 77 ? -8.769 9.591 16.938 1.00 95.38 77 ARG A O 1
ATOM 604 N N . GLY A 1 78 ? -7.562 8.236 15.610 1.00 93.81 78 GLY A N 1
ATOM 605 C CA . GLY A 1 78 ? -6.564 7.823 16.602 1.00 93.81 78 GLY A CA 1
ATOM 606 C C . GLY A 1 78 ? -5.376 8.792 16.713 1.00 93.81 78 GLY A C 1
ATOM 607 O O . GLY A 1 78 ? -5.221 9.658 15.851 1.00 93.81 78 GLY A O 1
ATOM 608 N N . PRO A 1 79 ? -4.532 8.704 17.752 1.00 97.12 79 PRO A N 1
ATOM 609 C CA . PRO A 1 79 ? -3.449 9.665 17.985 1.00 97.12 79 PRO A CA 1
ATOM 610 C C . PRO A 1 79 ? -2.470 9.743 16.806 1.00 97.12 79 PRO A C 1
ATOM 612 O O . PRO A 1 79 ? -2.194 8.733 16.155 1.00 97.12 79 PRO A O 1
ATOM 615 N N . TRP A 1 80 ? -1.904 10.929 16.556 1.00 97.31 80 TRP A N 1
ATOM 616 C CA . TRP A 1 80 ? -0.966 11.157 15.447 1.00 97.31 80 TRP A CA 1
ATOM 617 C C . TRP A 1 80 ? 0.219 10.189 15.460 1.00 97.31 80 TRP A C 1
ATOM 619 O O . TRP A 1 80 ? 0.594 9.682 14.408 1.00 97.31 80 TRP A O 1
ATOM 629 N N . THR A 1 81 ? 0.747 9.861 16.641 1.00 96.81 81 THR A N 1
ATOM 630 C CA . THR A 1 81 ? 1.853 8.909 16.805 1.00 96.81 81 THR A CA 1
ATOM 631 C C . THR A 1 81 ? 1.508 7.519 16.270 1.00 96.81 81 THR A C 1
ATOM 633 O O . THR A 1 81 ? 2.294 6.941 15.528 1.00 96.81 81 THR A O 1
ATOM 636 N N . PHE A 1 82 ? 0.313 6.992 16.565 1.00 96.00 82 PHE A N 1
ATOM 637 C CA . PHE A 1 82 ? -0.115 5.690 16.038 1.00 96.00 82 PHE A CA 1
ATOM 638 C C . PHE A 1 82 ? -0.375 5.733 14.532 1.00 96.00 82 PHE A C 1
ATOM 640 O O . PHE A 1 82 ? -0.072 4.771 13.831 1.00 96.00 82 PHE A O 1
ATOM 647 N N . CYS A 1 83 ? -0.881 6.858 14.020 1.00 97.56 83 CYS A N 1
ATOM 648 C CA . CYS A 1 83 ? -1.063 7.053 12.582 1.00 97.56 83 CYS A CA 1
ATOM 649 C C . CYS A 1 83 ? 0.286 7.079 11.848 1.00 97.56 83 CYS A C 1
ATOM 651 O O . CYS A 1 83 ? 0.422 6.457 10.796 1.00 97.56 83 CYS A O 1
ATOM 653 N N . LEU A 1 84 ? 1.285 7.752 12.429 1.00 97.56 84 LEU A N 1
ATOM 654 C CA . LEU A 1 84 ? 2.654 7.789 11.924 1.00 97.56 84 LEU A CA 1
ATOM 655 C C . LEU A 1 84 ? 3.285 6.398 11.924 1.00 97.56 84 LEU A C 1
ATOM 657 O O . LEU A 1 84 ? 3.778 5.963 10.888 1.00 97.56 84 LEU A O 1
ATOM 661 N N . ILE A 1 85 ? 3.221 5.679 13.047 1.00 97.19 85 ILE A N 1
ATOM 662 C CA . ILE A 1 85 ? 3.746 4.311 13.145 1.00 97.19 85 ILE A CA 1
ATOM 663 C C . ILE A 1 85 ? 3.068 3.406 12.112 1.00 97.19 85 ILE A C 1
ATOM 665 O O . ILE A 1 85 ? 3.756 2.694 11.390 1.00 97.19 85 ILE A O 1
ATOM 669 N N . GLY A 1 86 ? 1.739 3.469 11.981 1.00 96.12 86 GLY A N 1
ATOM 670 C CA . GLY A 1 86 ? 1.005 2.682 10.990 1.00 96.12 86 GLY A CA 1
ATOM 671 C C . GLY A 1 86 ? 1.454 2.962 9.553 1.00 96.12 86 GLY A C 1
ATOM 672 O O . GLY A 1 86 ? 1.698 2.022 8.799 1.00 96.12 86 GLY A O 1
ATOM 673 N N . ALA A 1 87 ? 1.620 4.238 9.188 1.00 97.12 87 ALA A N 1
ATOM 674 C CA . ALA A 1 87 ? 2.113 4.628 7.867 1.00 97.12 87 ALA A CA 1
ATOM 675 C C . ALA A 1 87 ? 3.550 4.142 7.617 1.00 97.12 87 ALA A C 1
ATOM 677 O O . ALA A 1 87 ? 3.836 3.592 6.554 1.00 97.12 87 ALA A O 1
ATOM 678 N N . LEU A 1 88 ? 4.445 4.312 8.595 1.00 96.88 88 LEU A N 1
ATOM 679 C CA . LEU A 1 88 ? 5.843 3.887 8.486 1.00 96.88 88 LEU A CA 1
ATOM 680 C C . LEU A 1 88 ? 5.976 2.366 8.404 1.00 96.88 88 LEU A C 1
ATOM 682 O O . LEU A 1 88 ? 6.763 1.879 7.601 1.00 96.88 88 LEU A O 1
ATOM 686 N N . VAL A 1 89 ? 5.195 1.614 9.183 1.00 96.12 89 VAL A N 1
ATOM 687 C CA . VAL A 1 89 ? 5.187 0.147 9.111 1.00 96.12 89 VAL A CA 1
ATOM 688 C C . VAL A 1 89 ? 4.654 -0.322 7.761 1.00 96.12 89 VAL A C 1
ATOM 690 O O . VAL A 1 89 ? 5.264 -1.195 7.155 1.00 96.12 89 VAL A O 1
ATOM 693 N N . GLY A 1 90 ? 3.571 0.275 7.252 1.00 94.69 90 GLY A N 1
ATOM 694 C CA . GLY A 1 90 ? 3.066 -0.032 5.911 1.00 94.69 90 GLY A CA 1
ATOM 695 C C . GLY A 1 90 ? 4.139 0.163 4.836 1.00 94.69 90 GLY A C 1
ATOM 696 O O . GLY A 1 90 ? 4.400 -0.751 4.061 1.00 94.69 90 GLY A O 1
ATOM 697 N N . GLN A 1 91 ? 4.823 1.308 4.857 1.00 94.62 91 GLN A N 1
ATOM 698 C CA . GLN A 1 91 ? 5.917 1.612 3.928 1.00 94.62 91 GLN A CA 1
ATOM 699 C C . GLN A 1 91 ? 7.121 0.676 4.092 1.00 94.62 91 GLN A C 1
ATOM 701 O O . GLN A 1 91 ? 7.707 0.235 3.106 1.00 94.62 91 GLN A O 1
ATOM 706 N N . LEU A 1 92 ? 7.483 0.341 5.332 1.00 95.06 92 LEU A N 1
ATOM 707 C CA . LEU A 1 92 ? 8.564 -0.598 5.616 1.00 95.06 92 LEU A CA 1
ATOM 708 C C . LEU A 1 92 ? 8.254 -1.985 5.046 1.00 95.06 92 LEU A C 1
ATOM 710 O O . LEU A 1 92 ? 9.130 -2.599 4.448 1.00 95.06 92 LEU A O 1
ATOM 714 N N . LEU A 1 93 ? 7.022 -2.474 5.198 1.00 94.56 93 LEU A N 1
ATOM 715 C CA . LEU A 1 93 ? 6.627 -3.776 4.658 1.00 94.56 93 LEU A CA 1
ATOM 716 C C . LEU A 1 93 ? 6.716 -3.811 3.131 1.00 94.56 93 LEU A C 1
ATOM 718 O O . LEU A 1 93 ? 7.136 -4.827 2.585 1.00 94.56 93 LEU A O 1
ATOM 722 N N . VAL A 1 94 ? 6.363 -2.713 2.456 1.00 93.75 94 VAL A N 1
ATOM 723 C CA . VAL A 1 94 ? 6.485 -2.596 0.991 1.00 93.75 94 VAL A CA 1
ATOM 724 C C . VAL A 1 94 ? 7.949 -2.658 0.596 1.00 93.75 94 VAL A C 1
ATOM 726 O O . VAL A 1 94 ? 8.324 -3.498 -0.212 1.00 93.75 94 VAL A O 1
ATOM 729 N N . ALA A 1 95 ? 8.797 -1.854 1.243 1.00 93.19 95 ALA A N 1
ATOM 730 C CA . ALA A 1 95 ? 10.234 -1.852 0.986 1.00 93.19 95 ALA A CA 1
ATOM 731 C C . ALA A 1 95 ? 10.877 -3.227 1.247 1.00 93.19 95 ALA A C 1
ATOM 733 O O . ALA A 1 95 ? 11.774 -3.642 0.515 1.00 93.19 95 ALA A O 1
ATOM 734 N N . ILE A 1 96 ? 10.407 -3.956 2.265 1.00 93.56 96 ILE A N 1
ATOM 735 C CA . ILE A 1 96 ? 10.817 -5.340 2.528 1.00 93.56 96 ILE A CA 1
ATOM 736 C C . ILE A 1 96 ? 10.367 -6.258 1.385 1.00 93.56 96 ILE A C 1
ATOM 738 O O . ILE A 1 96 ? 11.179 -7.040 0.900 1.00 93.56 96 ILE A O 1
ATOM 742 N N . GLY A 1 97 ? 9.116 -6.162 0.927 1.00 91.94 97 GLY A N 1
ATOM 743 C CA . GLY A 1 97 ? 8.614 -6.945 -0.207 1.00 91.94 97 GLY A CA 1
ATOM 744 C C . GLY A 1 97 ? 9.404 -6.684 -1.493 1.00 91.94 97 GLY A C 1
ATOM 745 O O . GLY A 1 97 ? 9.863 -7.619 -2.152 1.00 91.94 97 GLY A O 1
ATOM 746 N N . GLU A 1 98 ? 9.643 -5.416 -1.821 1.00 91.38 98 GLU A N 1
ATOM 747 C CA . GLU A 1 98 ? 10.427 -5.011 -2.991 1.00 91.38 98 GLU A CA 1
ATOM 748 C C . GLU A 1 98 ? 11.890 -5.476 -2.885 1.00 91.38 98 GLU A C 1
ATOM 750 O O . GLU A 1 98 ? 12.438 -6.051 -3.829 1.00 91.38 98 GLU A O 1
ATOM 755 N N . GLY A 1 99 ? 12.521 -5.262 -1.727 1.00 91.62 99 GLY A N 1
ATOM 756 C CA . GLY A 1 99 ? 13.933 -5.565 -1.502 1.00 91.62 99 GLY A CA 1
ATOM 757 C C . GLY A 1 99 ? 14.239 -7.055 -1.361 1.00 91.62 99 GLY A C 1
ATOM 758 O O . GLY A 1 99 ? 15.273 -7.508 -1.850 1.00 91.62 99 GLY A O 1
ATOM 759 N N . LEU A 1 100 ? 13.360 -7.827 -0.717 1.00 91.19 100 LEU A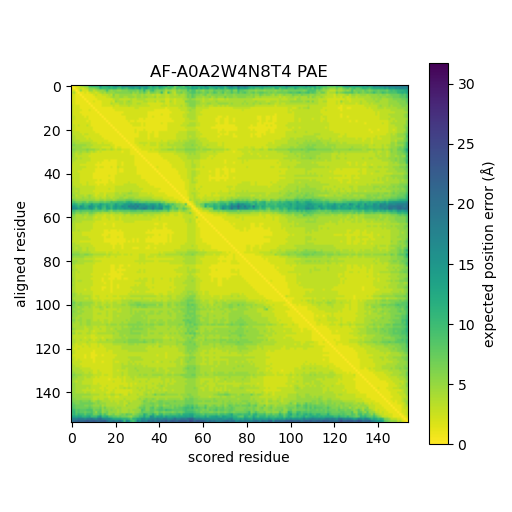 N 1
ATOM 760 C CA . LEU A 1 100 ? 13.574 -9.260 -0.484 1.00 91.19 100 LEU A CA 1
ATOM 761 C C . LEU A 1 100 ? 13.027 -10.144 -1.600 1.00 91.19 100 LEU A C 1
ATOM 763 O O . LEU A 1 100 ? 13.556 -11.235 -1.800 1.00 91.19 100 LEU A O 1
ATOM 767 N N . VAL A 1 101 ? 11.975 -9.718 -2.304 1.00 89.06 101 VAL A N 1
ATOM 768 C CA . VAL A 1 101 ? 11.305 -10.570 -3.296 1.00 89.06 101 VAL A CA 1
ATOM 769 C C . VAL A 1 101 ? 11.576 -10.083 -4.715 1.00 89.06 101 VAL A C 1
ATOM 771 O O . VAL A 1 101 ? 12.111 -10.838 -5.528 1.00 89.06 101 VAL A O 1
ATOM 774 N N . ALA A 1 102 ? 11.256 -8.825 -5.030 1.00 89.50 102 ALA A N 1
ATOM 775 C CA . ALA A 1 102 ? 11.362 -8.339 -6.407 1.00 89.50 102 ALA A CA 1
ATOM 776 C C . ALA A 1 102 ? 12.819 -8.177 -6.868 1.00 89.50 102 ALA A C 1
ATOM 778 O O . ALA A 1 102 ? 13.164 -8.622 -7.965 1.00 89.50 102 ALA A O 1
ATOM 779 N N . ALA A 1 103 ? 13.690 -7.584 -6.045 1.00 90.81 103 ALA A N 1
ATOM 780 C CA . ALA A 1 103 ? 15.075 -7.325 -6.440 1.00 90.81 103 ALA A CA 1
ATOM 781 C C . ALA A 1 103 ? 15.885 -8.609 -6.737 1.00 90.81 103 ALA A C 1
ATOM 783 O O . ALA A 1 103 ? 16.508 -8.668 -7.802 1.00 90.81 103 ALA A O 1
ATOM 784 N N . PRO A 1 104 ? 15.854 -9.668 -5.902 1.00 92.94 104 PRO A N 1
ATOM 785 C CA . PRO A 1 104 ? 16.524 -10.926 -6.233 1.00 92.94 104 PRO A CA 1
ATOM 786 C C . PRO A 1 104 ? 15.930 -11.601 -7.470 1.00 92.94 104 PRO A C 1
ATOM 788 O O . PRO A 1 104 ? 16.670 -12.152 -8.284 1.00 92.94 104 PRO A O 1
ATOM 791 N N . LEU A 1 105 ? 14.609 -11.526 -7.662 1.00 93.19 105 LEU A N 1
ATOM 792 C CA . LEU A 1 105 ? 13.961 -12.131 -8.824 1.00 93.19 105 LEU A CA 1
ATOM 793 C C . LEU A 1 105 ? 14.403 -11.463 -10.135 1.00 93.19 105 LEU A C 1
ATOM 795 O O . LEU A 1 105 ? 14.688 -12.160 -11.108 1.00 93.19 105 LEU A O 1
ATOM 799 N N . LEU A 1 106 ? 14.534 -10.132 -10.149 1.00 93.50 106 LEU A N 1
ATOM 800 C CA . LEU A 1 106 ? 15.095 -9.396 -11.287 1.00 93.50 106 LEU A CA 1
ATOM 801 C C . LEU A 1 106 ? 16.530 -9.838 -11.604 1.00 93.50 106 LEU A C 1
ATOM 803 O O . LEU A 1 106 ? 16.871 -10.017 -12.774 1.00 93.50 106 LEU A O 1
ATOM 807 N N . GLN A 1 107 ? 17.352 -10.073 -10.575 1.00 94.00 107 GLN A N 1
ATOM 808 C CA . GLN A 1 107 ? 18.722 -10.569 -10.749 1.00 94.00 107 GLN A CA 1
ATOM 809 C C . GLN A 1 107 ? 18.752 -11.989 -11.331 1.00 94.00 107 GLN A C 1
ATOM 811 O O . GLN A 1 107 ? 19.515 -12.250 -12.262 1.00 94.00 107 GLN A O 1
ATOM 816 N N . VAL A 1 108 ? 17.900 -12.892 -10.834 1.00 96.50 108 VAL A N 1
ATOM 817 C CA . VAL A 1 108 ? 17.805 -14.280 -11.322 1.00 96.50 108 VAL A CA 1
ATOM 818 C C . VAL A 1 108 ? 17.324 -14.326 -12.773 1.00 96.50 108 VAL A C 1
ATOM 820 O O . VAL A 1 108 ? 17.897 -15.047 -13.589 1.00 96.50 108 VAL A O 1
ATOM 823 N N . LEU A 1 109 ? 16.315 -13.523 -13.115 1.00 96.25 109 LEU A N 1
ATOM 824 C CA . LEU A 1 109 ? 15.768 -13.437 -14.473 1.00 96.25 109 LEU A CA 1
ATOM 825 C C . LEU A 1 109 ? 16.640 -12.606 -15.425 1.00 96.25 109 LEU A C 1
ATOM 827 O O . LEU A 1 109 ? 16.354 -12.559 -16.619 1.00 96.25 109 LEU A O 1
ATOM 831 N N . ARG A 1 110 ? 17.706 -11.971 -14.916 1.00 96.56 110 ARG A N 1
ATOM 832 C CA . ARG A 1 110 ? 18.602 -11.071 -15.660 1.00 96.56 110 ARG A CA 1
ATOM 833 C C . ARG A 1 110 ? 17.862 -9.921 -16.356 1.00 96.56 110 ARG A C 1
ATOM 835 O O . ARG A 1 110 ? 18.287 -9.466 -17.415 1.00 96.56 110 ARG A O 1
ATOM 842 N N . ILE A 1 111 ? 16.776 -9.440 -15.751 1.00 96.25 111 ILE A N 1
ATOM 843 C CA . ILE A 1 111 ? 16.002 -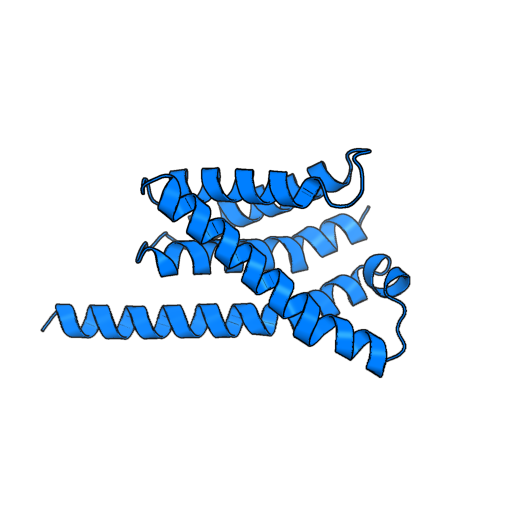8.303 -16.258 1.00 96.25 111 ILE A CA 1
ATOM 844 C C . ILE A 1 111 ? 16.541 -7.027 -15.597 1.00 96.25 111 ILE A C 1
ATOM 846 O O . ILE A 1 111 ? 16.534 -6.930 -14.365 1.00 96.25 111 ILE A O 1
ATOM 850 N N . PRO A 1 112 ? 17.011 -6.030 -16.365 1.00 95.25 112 PRO A N 1
ATOM 851 C CA . PRO A 1 112 ? 17.504 -4.787 -15.792 1.00 95.25 112 PRO A CA 1
ATOM 852 C C . PRO A 1 112 ? 16.364 -3.997 -15.134 1.00 95.25 112 PRO A C 1
ATOM 854 O O . PRO A 1 112 ? 15.253 -3.904 -15.657 1.00 95.25 112 PRO A O 1
ATOM 857 N N . LEU A 1 113 ? 16.655 -3.358 -13.995 1.00 89.75 113 LEU A N 1
ATOM 858 C CA . LEU A 1 113 ? 15.666 -2.576 -13.241 1.00 89.75 113 LEU A CA 1
ATOM 859 C C . LEU A 1 113 ? 15.010 -1.474 -14.096 1.00 89.75 113 LEU A C 1
ATOM 861 O O . LEU A 1 113 ? 13.821 -1.202 -13.957 1.00 89.75 113 LEU A O 1
ATOM 865 N N . SER A 1 114 ? 15.761 -0.860 -15.014 1.00 91.69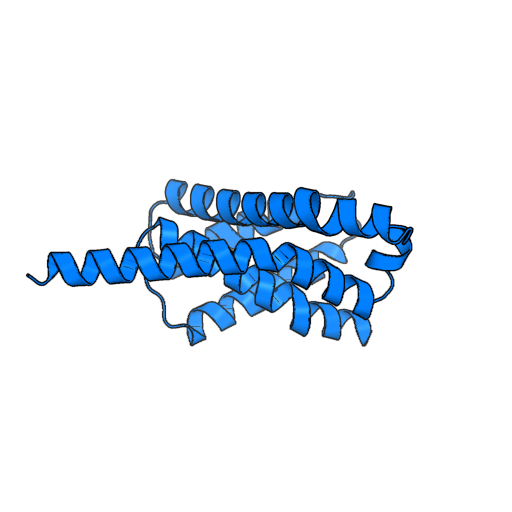 114 SER A N 1
ATOM 866 C CA . SER A 1 114 ? 15.244 0.154 -15.941 1.00 91.69 114 SER A CA 1
ATOM 867 C C . SER A 1 114 ? 14.160 -0.388 -16.880 1.00 91.69 114 SER A C 1
ATOM 869 O O . SER A 1 114 ? 13.188 0.314 -17.166 1.00 91.69 114 SER A O 1
ATOM 871 N N . GLU A 1 115 ? 14.285 -1.633 -17.335 1.00 93.75 115 GLU A N 1
ATOM 872 C CA . GLU A 1 115 ? 13.279 -2.300 -18.164 1.00 93.75 115 GLU A CA 1
ATOM 873 C C . GLU A 1 115 ? 12.036 -2.650 -17.340 1.00 93.75 115 GLU A C 1
ATOM 875 O O . GLU A 1 115 ? 10.915 -2.348 -17.752 1.00 93.75 115 GLU A O 1
ATOM 880 N N . ALA A 1 116 ? 12.226 -3.182 -16.130 1.00 91.25 116 ALA A N 1
ATOM 881 C CA . ALA A 1 116 ? 11.120 -3.497 -15.226 1.00 91.25 116 ALA A CA 1
ATOM 882 C C . ALA A 1 116 ? 10.294 -2.253 -14.856 1.00 91.25 116 ALA A C 1
ATOM 884 O O . ALA A 1 116 ? 9.070 -2.322 -14.763 1.00 91.25 116 ALA A O 1
ATOM 885 N N . LEU A 1 117 ? 10.947 -1.098 -14.688 1.00 86.44 117 LEU A N 1
ATOM 886 C CA . LEU A 1 117 ? 10.273 0.164 -14.379 1.00 86.44 117 LEU A CA 1
ATOM 887 C C . LEU A 1 117 ? 9.613 0.818 -15.601 1.00 86.44 117 LEU A C 1
ATOM 889 O O . LEU A 1 117 ? 8.600 1.503 -15.433 1.00 86.44 117 LEU A O 1
ATOM 893 N N . SER A 1 118 ? 10.163 0.633 -16.805 1.00 89.56 118 SER A N 1
ATOM 894 C CA . SER A 1 118 ? 9.633 1.248 -18.033 1.00 89.56 118 SER A CA 1
ATOM 895 C C . SER A 1 118 ? 8.507 0.438 -18.679 1.00 89.56 118 SER A C 1
ATOM 897 O O . SER A 1 118 ? 7.595 1.034 -19.257 1.00 89.56 118 SER A O 1
ATOM 899 N N . SER A 1 119 ? 8.517 -0.891 -18.544 1.00 94.19 119 SER A N 1
ATOM 900 C CA . SER A 1 119 ? 7.440 -1.767 -19.011 1.00 94.19 119 SER A CA 1
ATOM 901 C C . SER A 1 119 ? 6.300 -1.838 -17.982 1.00 94.19 119 SER A C 1
ATOM 903 O O . SER A 1 119 ? 6.495 -2.376 -16.891 1.00 94.19 119 SER A O 1
ATOM 905 N N . PRO A 1 120 ? 5.078 -1.358 -18.301 1.00 93.88 120 PRO A N 1
ATOM 906 C CA . PRO A 1 120 ? 3.953 -1.365 -17.362 1.00 93.88 120 PRO A CA 1
ATOM 907 C C . PRO A 1 120 ? 3.614 -2.761 -16.836 1.00 93.88 120 PRO A C 1
ATOM 909 O O . PRO A 1 120 ? 3.289 -2.914 -15.663 1.00 93.88 120 PRO A O 1
ATOM 912 N N . TRP A 1 121 ? 3.702 -3.774 -17.700 1.00 96.06 121 TRP A N 1
ATOM 913 C CA . TRP A 1 121 ? 3.365 -5.153 -17.357 1.00 96.06 121 TRP A CA 1
ATOM 914 C C . TRP A 1 121 ? 4.406 -5.798 -16.453 1.00 96.06 121 TRP A C 1
ATOM 916 O O . TRP A 1 121 ? 4.026 -6.473 -15.501 1.00 96.06 121 TRP A O 1
ATOM 926 N N . LEU A 1 122 ? 5.698 -5.553 -16.703 1.00 94.12 122 LEU A N 1
ATOM 927 C CA . LEU A 1 122 ? 6.751 -6.028 -15.805 1.00 94.12 122 LEU A CA 1
ATOM 928 C C . LEU A 1 122 ? 6.636 -5.341 -14.446 1.00 94.12 122 LEU A C 1
ATOM 930 O O . LEU A 1 122 ? 6.681 -6.019 -13.427 1.00 94.12 122 LEU A O 1
ATOM 934 N N . ASN A 1 123 ? 6.399 -4.027 -14.427 1.00 92.81 123 ASN A N 1
ATOM 935 C CA . ASN A 1 123 ? 6.203 -3.272 -13.192 1.00 92.81 123 ASN A CA 1
ATOM 936 C C . ASN A 1 123 ? 5.059 -3.863 -12.351 1.00 92.81 123 ASN A C 1
ATOM 938 O O . ASN A 1 123 ? 5.240 -4.154 -11.175 1.00 92.81 123 ASN A O 1
ATOM 942 N N . ILE A 1 124 ? 3.910 -4.134 -12.981 1.00 95.25 124 ILE A N 1
ATOM 943 C CA . ILE A 1 124 ? 2.767 -4.776 -12.321 1.00 95.25 124 ILE A CA 1
ATOM 944 C C . ILE A 1 124 ? 3.127 -6.182 -11.834 1.00 95.25 124 ILE A C 1
ATOM 946 O O . ILE A 1 124 ? 2.849 -6.506 -10.685 1.00 95.25 124 ILE A O 1
ATOM 950 N N . ALA A 1 125 ? 3.751 -7.015 -12.670 1.00 94.81 125 ALA A N 1
ATOM 951 C CA . ALA A 1 125 ? 4.087 -8.389 -12.306 1.00 94.81 125 ALA A CA 1
ATOM 952 C C . ALA A 1 125 ? 5.051 -8.452 -11.109 1.00 94.81 125 ALA A C 1
ATOM 954 O O . ALA A 1 125 ? 4.770 -9.143 -10.132 1.00 94.81 125 ALA A O 1
ATOM 955 N N . PHE A 1 126 ? 6.154 -7.699 -11.152 1.00 93.88 126 PHE A N 1
ATOM 956 C CA . PHE A 1 126 ? 7.120 -7.643 -10.051 1.00 93.88 126 PHE A CA 1
ATOM 957 C C . PHE A 1 126 ? 6.547 -6.964 -8.806 1.00 93.88 126 PHE A C 1
ATOM 959 O O . PHE A 1 126 ? 6.844 -7.402 -7.696 1.00 93.88 126 PHE A O 1
ATOM 966 N N . GLY A 1 127 ? 5.692 -5.955 -8.982 1.00 93.69 127 GLY A N 1
ATOM 967 C CA . GLY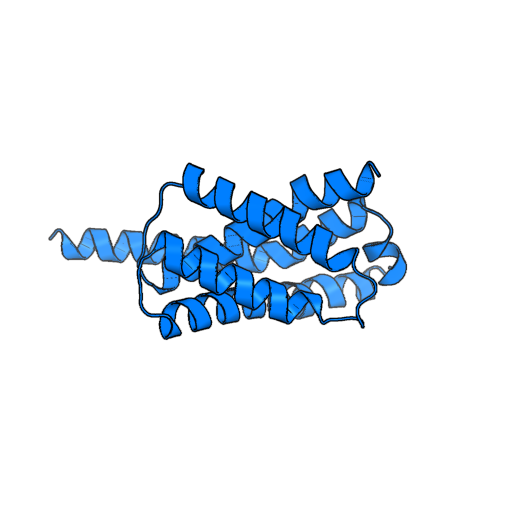 A 1 127 ? 4.960 -5.320 -7.891 1.00 93.69 127 GLY A CA 1
ATOM 968 C C . GLY A 1 127 ? 4.036 -6.302 -7.172 1.00 93.69 127 GLY A C 1
ATOM 969 O O . GLY A 1 127 ? 4.129 -6.444 -5.961 1.00 93.69 127 GLY A O 1
ATOM 970 N N . TYR A 1 128 ? 3.240 -7.090 -7.901 1.00 94.69 128 TYR A N 1
ATOM 971 C CA . TYR A 1 128 ? 2.406 -8.134 -7.294 1.00 94.69 128 TYR A CA 1
ATOM 972 C C . TYR A 1 128 ? 3.226 -9.203 -6.577 1.00 94.69 128 TYR A C 1
ATOM 974 O O . TYR A 1 128 ? 2.825 -9.676 -5.515 1.00 94.69 128 TYR A O 1
ATOM 982 N N . VAL A 1 129 ? 4.370 -9.587 -7.146 1.00 93.25 129 VAL A N 1
ATOM 983 C CA . VAL A 1 129 ? 5.295 -10.521 -6.500 1.00 93.25 129 VAL A CA 1
ATOM 984 C C . VAL A 1 129 ? 5.808 -9.943 -5.177 1.00 93.25 129 VAL A C 1
ATOM 986 O O . VAL A 1 129 ? 5.766 -10.650 -4.175 1.00 93.25 129 VAL A O 1
ATOM 989 N N . ALA A 1 130 ? 6.211 -8.671 -5.130 1.00 91.81 130 ALA A N 1
ATOM 990 C CA . ALA A 1 130 ? 6.575 -7.995 -3.881 1.00 91.81 130 ALA A CA 1
ATOM 991 C C . ALA A 1 130 ? 5.391 -7.911 -2.898 1.00 91.81 130 ALA A C 1
ATOM 993 O O . ALA A 1 130 ? 5.533 -8.234 -1.715 1.00 91.81 130 ALA A O 1
ATOM 994 N N . ASP A 1 131 ? 4.204 -7.567 -3.397 1.00 93.62 131 ASP A N 1
ATOM 995 C CA . ASP A 1 131 ? 2.981 -7.412 -2.610 1.00 93.62 131 ASP A CA 1
ATOM 996 C C . ASP A 1 131 ? 2.463 -8.727 -2.029 1.00 93.62 131 ASP A C 1
ATOM 998 O O . ASP A 1 131 ? 1.718 -8.693 -1.048 1.00 93.62 131 ASP A O 1
ATOM 1002 N N . THR A 1 132 ? 2.858 -9.895 -2.558 1.00 91.62 132 THR A N 1
ATOM 1003 C CA . THR A 1 132 ? 2.509 -11.184 -1.930 1.00 91.62 132 THR A CA 1
ATOM 1004 C C . THR A 1 132 ? 2.901 -11.214 -0.454 1.00 91.62 132 THR A C 1
ATOM 1006 O O . THR A 1 132 ? 2.133 -11.706 0.373 1.00 91.62 132 THR A O 1
ATOM 1009 N N . PHE A 1 133 ? 4.032 -10.603 -0.092 1.00 89.44 133 PHE A N 1
ATOM 1010 C CA . PHE A 1 133 ? 4.443 -10.457 1.299 1.00 89.44 133 PHE A CA 1
ATOM 1011 C C . PHE A 1 133 ? 3.436 -9.626 2.116 1.00 89.44 133 PHE A C 1
ATOM 1013 O O . PHE A 1 133 ? 3.017 -10.046 3.197 1.00 89.44 133 PHE A O 1
ATOM 1020 N N . LEU A 1 134 ? 2.970 -8.492 1.581 1.00 91.75 134 LEU A N 1
ATOM 1021 C CA . LEU A 1 134 ? 1.935 -7.667 2.214 1.00 91.75 134 LEU A CA 1
ATOM 1022 C C . LEU A 1 134 ? 0.602 -8.405 2.340 1.00 91.75 134 LEU A C 1
ATOM 1024 O O . LEU A 1 134 ? -0.046 -8.305 3.382 1.00 91.75 134 LEU A O 1
ATOM 1028 N N . PHE A 1 135 ? 0.194 -9.152 1.312 1.00 93.31 135 PHE A N 1
ATOM 1029 C CA . PHE A 1 135 ? -1.018 -9.969 1.350 1.00 93.31 135 PHE A CA 1
ATOM 1030 C C . PHE A 1 135 ? -0.968 -10.991 2.489 1.00 93.31 135 PHE A C 1
ATOM 1032 O O . PHE A 1 135 ? -1.951 -11.136 3.220 1.00 93.31 135 PHE A O 1
ATOM 1039 N N . LEU A 1 136 ? 0.175 -11.658 2.686 1.00 93.62 136 LEU A N 1
ATOM 1040 C CA . LEU A 1 136 ? 0.362 -12.614 3.780 1.00 93.62 136 LEU A CA 1
ATOM 1041 C C . LEU A 1 136 ? 0.266 -11.932 5.150 1.00 93.62 136 LEU A C 1
ATOM 1043 O O . LEU A 1 136 ? -0.454 -12.416 6.027 1.00 93.62 136 LEU A O 1
ATOM 1047 N N . VAL A 1 137 ? 0.926 -10.783 5.328 1.00 93.38 137 VAL A N 1
ATOM 1048 C CA . VAL A 1 137 ? 0.867 -10.013 6.583 1.00 93.38 137 VAL A CA 1
ATOM 1049 C C . VAL A 1 137 ? -0.555 -9.517 6.861 1.00 93.38 137 VAL A C 1
ATOM 1051 O O . VAL A 1 137 ? -1.063 -9.679 7.973 1.00 93.38 137 VAL A O 1
ATOM 1054 N N . ALA A 1 138 ? -1.235 -8.964 5.857 1.00 92.69 138 ALA A N 1
ATOM 1055 C CA . ALA A 1 138 ? -2.621 -8.521 5.967 1.00 92.69 138 ALA A CA 1
ATOM 1056 C C . ALA A 1 138 ? -3.566 -9.682 6.326 1.00 92.69 138 ALA A C 1
ATOM 1058 O O . ALA A 1 138 ? -4.415 -9.537 7.212 1.00 92.69 138 ALA A O 1
ATOM 1059 N N . GLY A 1 139 ? -3.392 -10.846 5.692 1.00 93.00 139 GLY A N 1
ATOM 1060 C CA . GLY A 1 139 ? -4.155 -12.061 5.983 1.00 93.00 139 GLY A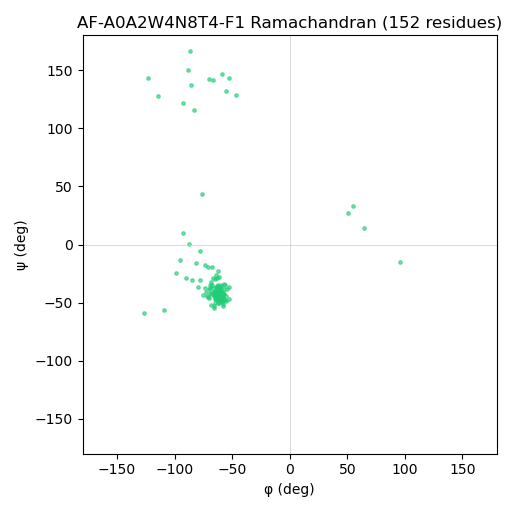 CA 1
ATOM 1061 C C . GLY A 1 139 ? -3.937 -12.569 7.410 1.00 93.00 139 GLY A C 1
ATOM 1062 O O . GLY A 1 139 ? -4.905 -12.878 8.110 1.00 93.00 139 GLY A O 1
ATOM 1063 N N . TYR A 1 140 ? -2.687 -12.576 7.881 1.00 95.12 140 TYR A N 1
ATOM 1064 C CA . TYR A 1 140 ? -2.348 -12.938 9.259 1.00 95.12 140 TYR A CA 1
ATOM 1065 C C . TYR A 1 140 ? -3.001 -11.996 10.282 1.00 95.12 140 TYR A C 1
ATOM 1067 O O . TYR A 1 140 ? -3.635 -12.453 11.237 1.00 95.12 140 TYR A O 1
ATOM 1075 N N . LEU A 1 141 ? -2.904 -10.680 10.065 1.00 93.00 141 LEU A N 1
ATOM 1076 C CA . LEU A 1 141 ? -3.515 -9.681 10.948 1.00 93.00 141 LEU A CA 1
ATOM 1077 C C . LEU A 1 141 ? -5.045 -9.787 10.967 1.00 93.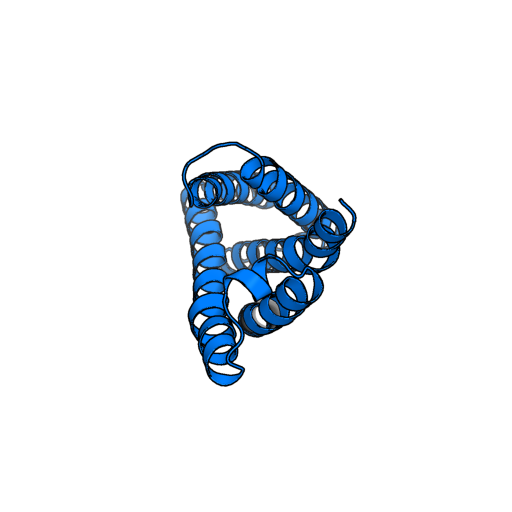00 141 LEU A C 1
ATOM 1079 O O . LEU A 1 141 ? -5.670 -9.644 12.016 1.00 93.00 141 LEU A O 1
ATOM 1083 N N . TRP A 1 142 ? -5.667 -10.084 9.829 1.00 89.50 142 TRP A N 1
ATOM 1084 C CA . TRP A 1 142 ? -7.106 -10.325 9.776 1.00 89.50 142 TRP A CA 1
ATOM 1085 C C . TRP A 1 142 ? -7.523 -11.557 10.589 1.00 89.50 142 TRP A C 1
ATOM 1087 O O . TRP A 1 142 ? -8.490 -11.504 11.358 1.00 89.50 142 TRP A O 1
ATOM 1097 N N . ALA A 1 143 ? -6.791 -12.664 10.438 1.00 91.19 143 ALA A N 1
ATOM 1098 C CA . ALA A 1 143 ? -7.069 -13.901 11.157 1.00 91.19 143 ALA A CA 1
ATOM 1099 C C . ALA A 1 143 ? -6.921 -13.702 12.674 1.00 91.19 143 ALA A C 1
ATOM 1101 O O . ALA A 1 143 ? -7.813 -14.083 13.439 1.00 91.19 143 ALA A O 1
ATOM 1102 N N . SER A 1 144 ? -5.851 -13.032 13.115 1.00 90.94 144 SER A N 1
ATOM 1103 C CA . SER A 1 144 ? -5.606 -12.770 14.538 1.00 90.94 144 SER A CA 1
ATOM 1104 C C . SER A 1 144 ? -6.699 -11.896 15.164 1.00 90.94 144 SER A C 1
ATOM 1106 O O . SER A 1 144 ? -7.201 -12.211 16.246 1.00 90.94 144 SER A O 1
ATOM 1108 N N . GLN A 1 145 ? -7.171 -10.866 14.456 1.00 87.88 145 GLN A N 1
ATOM 1109 C CA . GLN A 1 145 ? -8.279 -10.028 14.920 1.00 87.88 145 GLN A CA 1
ATOM 1110 C C . GLN A 1 145 ? -9.592 -10.802 15.080 1.00 87.88 145 GLN A C 1
ATOM 1112 O O . GLN A 1 145 ? -10.328 -10.574 16.046 1.00 87.88 145 GLN A O 1
ATOM 1117 N N . ARG A 1 146 ? -9.905 -11.723 14.157 1.00 86.44 146 ARG A N 1
ATOM 1118 C CA . ARG A 1 146 ? -11.096 -12.581 14.271 1.00 86.44 146 ARG A CA 1
ATOM 1119 C C . ARG A 1 146 ? -11.030 -13.468 15.509 1.00 86.44 146 ARG A C 1
ATOM 1121 O O . ARG A 1 146 ? -12.017 -13.556 16.239 1.00 86.44 146 ARG A O 1
ATOM 1128 N N . HIS A 1 147 ? -9.871 -14.067 15.777 1.00 88.12 147 HIS A N 1
ATOM 1129 C CA . HIS A 1 147 ? -9.674 -14.887 16.971 1.00 88.12 147 HIS A CA 1
ATOM 1130 C C . HIS A 1 147 ? -9.840 -14.086 18.270 1.00 88.12 147 HIS A C 1
ATOM 1132 O O . HIS A 1 147 ? -10.486 -14.572 19.198 1.00 88.12 147 HIS A O 1
ATOM 1138 N N . MET A 1 148 ? -9.329 -12.853 18.330 1.00 85.25 148 MET A N 1
ATOM 1139 C CA . MET A 1 148 ? -9.474 -11.990 19.510 1.00 85.25 148 MET A CA 1
ATOM 1140 C C . MET A 1 148 ? -10.935 -11.597 19.766 1.00 85.25 148 MET A C 1
ATOM 1142 O O . MET A 1 148 ? -11.411 -11.705 20.895 1.00 85.25 148 MET A O 1
ATOM 1146 N N . LYS A 1 149 ? -11.680 -11.220 18.718 1.00 84.12 149 LYS A N 1
ATOM 1147 C CA . LYS A 1 149 ? -13.113 -10.895 18.839 1.00 84.12 149 LYS A CA 1
ATOM 1148 C C . LYS A 1 149 ? -13.944 -12.092 19.306 1.00 84.12 149 LYS A C 1
ATOM 1150 O O . LYS A 1 149 ? -14.826 -11.925 20.139 1.00 84.12 149 LYS A O 1
ATOM 1155 N N . ALA A 1 150 ? -13.636 -13.294 18.817 1.00 86.38 150 ALA A N 1
ATOM 1156 C CA . ALA A 1 150 ? -14.319 -14.517 19.238 1.00 86.38 150 ALA A CA 1
ATOM 1157 C C . ALA A 1 150 ? -14.057 -14.883 20.712 1.00 86.38 150 ALA A C 1
ATOM 1159 O O . ALA A 1 150 ? -14.907 -15.513 21.336 1.00 86.38 150 ALA A O 1
ATOM 1160 N N . ARG A 1 151 ? -12.898 -14.498 21.270 1.00 86.12 151 ARG A N 1
ATOM 1161 C CA . ARG A 1 151 ? -12.570 -14.704 22.691 1.00 86.12 151 ARG A CA 1
ATOM 1162 C C . ARG A 1 151 ? -13.211 -13.667 23.610 1.00 86.12 151 ARG A C 1
ATOM 1164 O O . ARG A 1 151 ? -13.612 -14.036 24.698 1.00 86.12 151 ARG A O 1
ATOM 1171 N N . ALA A 1 152 ? -13.318 -12.409 23.182 1.00 84.31 152 ALA A N 1
ATOM 1172 C CA . ALA A 1 152 ? -13.894 -11.332 23.995 1.00 84.31 152 ALA A CA 1
ATOM 1173 C C . ALA A 1 152 ? -15.429 -11.395 24.132 1.00 84.31 152 ALA A C 1
ATOM 1175 O O . ALA A 1 152 ? -15.991 -10.729 24.992 1.00 84.31 152 ALA A O 1
ATOM 1176 N N . GLY A 1 153 ? -16.107 -12.150 23.259 1.00 77.81 153 GLY A N 1
ATOM 1177 C CA . GLY A 1 153 ? -17.553 -12.388 23.324 1.00 77.81 153 GLY A CA 1
ATOM 1178 C C . GLY A 1 153 ? -17.963 -13.647 24.099 1.00 77.81 153 GLY A C 1
ATOM 1179 O O . GLY A 1 153 ? -19.117 -14.052 23.984 1.00 77.81 153 GLY A O 1
ATOM 1180 N N . ARG A 1 154 ? -17.031 -14.293 24.810 1.00 54.62 154 ARG A N 1
ATOM 1181 C CA . ARG A 1 154 ? -17.279 -15.387 25.761 1.00 54.62 154 ARG A CA 1
ATOM 1182 C C . ARG A 1 154 ? -17.019 -14.884 27.171 1.00 54.62 154 ARG A C 1
ATOM 1184 O O . ARG A 1 154 ? -17.729 -15.364 28.075 1.00 54.62 154 ARG A O 1
#